Protein AF-A0A416ABF2-F1 (afdb_monomer_lite)

Sequence (132 aa):
MVSAKSIVYVFAVEAWVPIPVKINSQEAFEMKGTPKGKDLAARFSPCKKKCVLNSEGKVIFSFEFSRTNQATGAVYNYADEIQLNLSEGSVHYIQIKSKGFNDYTFKELSEKEANKLLNNKKCLLLPEYAQQ

pLDDT: mean 89.88, std 10.37, range [45.53, 98.25]

Radius of gyration: 15.26 Å; chains: 1; bounding box: 41×31×41 Å

Secondary structure (DSSP, 8-state):
-----EEEEEEE-SBSS-EEEEETTEEEEEE---EESSGGG-EEPPEEEEEEE---EEEEEEEEEEEE-TTT--EEEEEEEEEEEE-TT-EEEEEEEE-SSS-EEEEEPPHHHHHHHHT-TTSEEPPPEE--

Structure (mmCIF, N/CA/C/O backbone):
data_AF-A0A416ABF2-F1
#
_entry.id   AF-A0A416ABF2-F1
#
loop_
_atom_site.group_PDB
_atom_site.id
_atom_site.type_symbol
_atom_site.label_atom_id
_atom_site.label_alt_id
_atom_site.label_comp_id
_atom_site.label_asym_id
_atom_site.label_entity_id
_atom_site.label_seq_id
_atom_site.pdbx_PDB_ins_code
_atom_site.Cartn_x
_atom_site.Cartn_y
_atom_site.Cartn_z
_atom_site.occupancy
_atom_site.B_iso_or_equiv
_atom_site.auth_seq_id
_atom_site.auth_comp_id
_atom_site.auth_asym_id
_atom_site.auth_atom_id
_atom_site.pdbx_PDB_model_num
ATOM 1 N N . MET A 1 1 ? -25.427 -4.651 16.431 1.00 45.53 1 MET A N 1
ATOM 2 C CA . MET A 1 1 ? -24.026 -5.110 16.517 1.00 45.53 1 MET A CA 1
ATOM 3 C C . MET A 1 1 ? -23.144 -3.959 16.086 1.00 45.53 1 MET A C 1
ATOM 5 O O . MET A 1 1 ? -23.300 -3.491 14.964 1.00 45.53 1 MET A O 1
ATOM 9 N N . VAL A 1 2 ? -22.305 -3.444 16.982 1.00 48.94 2 VAL A N 1
ATOM 10 C CA . VAL A 1 2 ? -21.256 -2.494 16.599 1.00 48.94 2 VAL A CA 1
ATOM 11 C C . VAL A 1 2 ? -20.164 -3.350 15.969 1.00 48.94 2 VAL A C 1
ATOM 13 O O . VAL A 1 2 ? -19.531 -4.143 16.653 1.00 48.94 2 VAL A O 1
ATOM 16 N N . SER A 1 3 ? -20.061 -3.313 14.642 1.00 58.47 3 SER A N 1
ATOM 17 C CA . SER A 1 3 ? -18.950 -3.953 13.937 1.00 58.47 3 SER A CA 1
ATOM 18 C C . SER A 1 3 ? -17.677 -3.241 14.375 1.00 58.47 3 SER A C 1
ATOM 20 O O . SER A 1 3 ? -17.615 -2.019 14.224 1.00 58.47 3 SER A O 1
ATOM 22 N N . ALA A 1 4 ? -16.693 -3.968 14.911 1.00 65.06 4 ALA A N 1
ATOM 23 C CA . ALA A 1 4 ? -15.373 -3.408 15.174 1.00 65.06 4 ALA A CA 1
ATOM 24 C C . ALA A 1 4 ? -14.853 -2.791 13.871 1.00 65.06 4 ALA A C 1
ATOM 26 O O . ALA A 1 4 ? -14.860 -3.452 12.835 1.00 65.06 4 ALA A O 1
ATOM 27 N N . LYS A 1 5 ? -14.501 -1.503 13.899 1.00 87.00 5 LYS A N 1
ATOM 28 C CA . LYS A 1 5 ? -14.011 -0.769 12.727 1.00 87.00 5 LYS A CA 1
ATOM 29 C C . LYS A 1 5 ? -12.593 -0.308 12.988 1.00 87.00 5 LYS A C 1
ATOM 31 O O . LYS A 1 5 ? -12.371 0.518 13.872 1.00 87.00 5 LYS A O 1
ATOM 36 N N . SER A 1 6 ? -11.667 -0.787 12.173 1.00 92.38 6 SER A N 1
ATOM 37 C CA . SER A 1 6 ? -10.299 -0.281 12.122 1.00 92.38 6 SER A CA 1
ATOM 38 C C . SER A 1 6 ? -10.077 0.439 10.798 1.00 92.38 6 SER A C 1
ATOM 40 O O . SER A 1 6 ? -10.663 0.092 9.767 1.00 92.38 6 SER A O 1
ATOM 42 N N . ILE A 1 7 ? -9.234 1.466 10.818 1.00 95.62 7 ILE A N 1
ATOM 43 C CA . ILE A 1 7 ? -8.883 2.239 9.629 1.00 95.62 7 ILE A CA 1
ATOM 44 C C . ILE A 1 7 ? -7.436 1.937 9.264 1.00 95.62 7 ILE A C 1
ATOM 46 O O . ILE A 1 7 ? -6.532 2.103 10.074 1.00 95.62 7 ILE A O 1
ATOM 50 N N . VAL A 1 8 ? -7.195 1.557 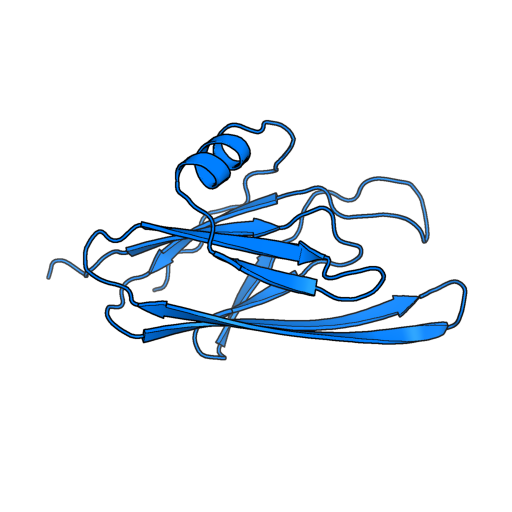8.015 1.00 97.31 8 VAL A N 1
ATOM 51 C CA . VAL A 1 8 ? -5.841 1.435 7.473 1.00 97.31 8 VAL A CA 1
ATOM 52 C C . VAL A 1 8 ? -5.696 2.398 6.308 1.00 97.31 8 VAL A C 1
ATOM 54 O O . VAL A 1 8 ? -6.397 2.296 5.301 1.00 97.31 8 VAL A O 1
ATOM 57 N N . TYR A 1 9 ? -4.783 3.354 6.430 1.00 98.00 9 TYR A N 1
ATOM 58 C CA . TYR A 1 9 ? -4.387 4.200 5.313 1.00 98.00 9 TYR A CA 1
ATOM 59 C C . TYR A 1 9 ? -3.222 3.554 4.578 1.00 98.00 9 TYR A C 1
ATOM 61 O O . TYR A 1 9 ? -2.148 3.352 5.146 1.00 98.00 9 TYR A O 1
ATOM 69 N N . VAL A 1 10 ? -3.433 3.274 3.297 1.00 98.12 10 VAL A N 1
ATOM 70 C CA . VAL A 1 10 ? -2.415 2.720 2.409 1.00 98.12 10 VAL A CA 1
ATOM 71 C C . VAL A 1 10 ? -1.922 3.827 1.493 1.00 98.12 10 VAL A C 1
ATOM 73 O O . VAL A 1 10 ? -2.711 4.472 0.802 1.00 98.12 10 VAL A O 1
ATOM 76 N N . PHE A 1 11 ? -0.614 4.055 1.483 1.00 97.75 11 PHE A N 1
ATOM 77 C CA . PHE A 1 11 ? 0.059 5.003 0.602 1.00 97.75 11 PHE A CA 1
ATOM 78 C C . PHE A 1 11 ? 0.906 4.239 -0.407 1.00 97.75 11 PHE A C 1
ATOM 80 O O . PHE A 1 11 ? 1.610 3.307 -0.038 1.00 97.75 11 PHE A O 1
ATOM 87 N N . ALA A 1 12 ? 0.907 4.669 -1.661 1.00 95.44 12 ALA A N 1
ATOM 88 C CA . ALA A 1 12 ? 1.868 4.211 -2.653 1.00 95.44 12 ALA A CA 1
ATOM 89 C C . ALA A 1 12 ? 2.681 5.405 -3.150 1.00 95.44 12 ALA A C 1
ATOM 91 O O . ALA A 1 12 ? 2.135 6.470 -3.472 1.00 95.44 12 ALA A O 1
ATOM 92 N N . VAL A 1 13 ? 4.003 5.232 -3.190 1.00 90.12 13 VAL A N 1
ATOM 93 C CA . VAL A 1 13 ? 4.890 6.158 -3.903 1.00 90.12 13 VAL A CA 1
ATOM 94 C C . VAL A 1 13 ? 4.640 6.079 -5.411 1.00 90.12 13 VAL A C 1
ATOM 96 O O . VAL A 1 13 ? 3.813 5.308 -5.889 1.00 90.12 13 VAL A O 1
ATOM 99 N N . GLU A 1 14 ? 5.358 6.898 -6.172 1.00 88.38 14 GLU A N 1
ATOM 100 C CA . GLU A 1 14 ? 5.320 6.814 -7.626 1.00 88.38 14 GLU A CA 1
ATOM 101 C C . GLU A 1 14 ? 5.767 5.419 -8.099 1.00 88.38 14 GLU A C 1
ATOM 103 O O . GLU A 1 14 ? 6.822 4.923 -7.688 1.00 88.38 14 GLU A O 1
ATOM 108 N N . ALA A 1 15 ? 4.955 4.779 -8.938 1.00 86.50 15 ALA A N 1
ATOM 109 C CA . ALA A 1 15 ? 5.150 3.390 -9.340 1.00 86.50 15 ALA A CA 1
ATOM 110 C C . ALA A 1 15 ? 5.093 3.231 -10.858 1.00 86.50 15 ALA A C 1
ATOM 112 O O . ALA A 1 15 ? 4.409 3.974 -11.551 1.00 86.50 15 ALA A O 1
ATOM 113 N N . TRP A 1 16 ? 5.826 2.261 -11.391 1.00 84.75 16 TRP A N 1
ATOM 114 C CA . TRP A 1 16 ? 5.849 1.985 -12.833 1.00 84.75 16 TRP A CA 1
ATOM 115 C C . TRP A 1 16 ? 4.599 1.270 -13.330 1.00 84.75 16 TRP A C 1
ATOM 117 O O . TRP A 1 16 ? 4.221 1.394 -14.489 1.00 84.75 16 TRP A O 1
ATOM 127 N N . VAL A 1 17 ? 3.970 0.519 -12.440 1.00 87.44 17 VAL A N 1
ATOM 128 C CA . VAL A 1 17 ? 2.746 -0.226 -12.688 1.00 87.44 17 VAL A CA 1
ATOM 129 C C . VAL A 1 17 ? 1.797 0.017 -11.520 1.00 87.44 17 VAL A C 1
ATOM 131 O O . VAL A 1 17 ? 2.258 0.373 -10.428 1.00 87.44 17 VAL A O 1
ATOM 134 N N . PRO A 1 18 ? 0.486 -0.141 -11.726 1.00 91.94 18 PRO A N 1
ATOM 135 C CA . PRO A 1 18 ? -0.445 -0.235 -10.616 1.00 91.94 18 PRO A CA 1
ATOM 136 C C . PRO A 1 18 ? -0.059 -1.396 -9.689 1.00 91.94 18 PRO A C 1
ATOM 138 O O . PRO A 1 18 ? 0.422 -2.427 -10.159 1.00 91.94 18 PRO A O 1
ATOM 141 N N . ILE A 1 19 ? -0.241 -1.219 -8.380 1.00 94.31 19 ILE A N 1
ATOM 142 C CA . ILE A 1 19 ? 0.157 -2.228 -7.390 1.00 94.31 19 ILE A CA 1
ATOM 143 C C . ILE A 1 19 ? -1.104 -2.905 -6.839 1.00 94.31 19 ILE A C 1
ATOM 145 O O . ILE A 1 19 ? -1.857 -2.240 -6.117 1.00 94.31 19 ILE A O 1
ATOM 149 N N . PRO A 1 20 ? -1.362 -4.187 -7.157 1.00 96.62 20 PRO A N 1
ATOM 150 C CA . PRO A 1 20 ? -2.471 -4.925 -6.572 1.00 96.62 20 PRO A CA 1
ATOM 151 C C . PRO A 1 20 ? -2.183 -5.188 -5.094 1.00 96.62 20 PRO A C 1
ATOM 153 O O . PRO A 1 20 ? -1.102 -5.648 -4.732 1.00 96.62 20 PRO A O 1
ATOM 156 N N . VAL A 1 21 ? -3.153 -4.891 -4.237 1.00 97.75 21 VAL A N 1
ATOM 157 C CA . VAL A 1 21 ? -3.086 -5.134 -2.799 1.00 97.75 21 VAL A CA 1
ATOM 158 C C . VAL A 1 21 ? -4.089 -6.220 -2.443 1.00 97.75 21 VAL A C 1
ATOM 160 O O . VAL A 1 21 ? -5.278 -6.136 -2.768 1.00 97.75 21 VAL A O 1
ATOM 163 N N . LYS A 1 22 ? -3.586 -7.233 -1.749 1.00 97.81 22 LYS A N 1
ATOM 164 C CA . LYS A 1 22 ? -4.350 -8.324 -1.164 1.00 97.81 22 LYS A CA 1
ATOM 165 C C . LYS A 1 22 ? -4.475 -8.094 0.343 1.00 97.81 22 LYS A C 1
ATOM 167 O O . LYS A 1 22 ? -3.549 -7.588 0.978 1.00 97.81 22 LYS A O 1
ATOM 172 N N . ILE A 1 23 ? -5.612 -8.478 0.911 1.00 96.38 23 ILE A N 1
ATOM 173 C CA . ILE A 1 23 ? -5.842 -8.532 2.357 1.00 96.38 23 ILE A CA 1
ATOM 174 C C . ILE A 1 23 ? -6.163 -9.984 2.700 1.00 96.38 23 ILE A C 1
ATOM 176 O O . ILE A 1 23 ? -7.082 -10.562 2.130 1.00 96.38 23 ILE A O 1
ATOM 180 N N . ASN A 1 24 ? -5.386 -10.594 3.596 1.00 95.19 24 ASN A N 1
ATOM 181 C CA . ASN A 1 24 ? -5.490 -12.013 3.950 1.00 95.19 24 ASN A CA 1
ATOM 182 C C . ASN A 1 24 ? -5.511 -12.929 2.710 1.00 95.19 24 ASN A C 1
ATOM 184 O O . ASN A 1 24 ? -6.331 -13.837 2.597 1.00 95.19 24 ASN A O 1
ATOM 188 N N . SER A 1 25 ? -4.602 -12.669 1.764 1.00 93.31 25 SER A N 1
ATOM 189 C CA . SER A 1 25 ? -4.473 -13.369 0.472 1.00 93.31 25 SER A CA 1
ATOM 190 C C . SER A 1 25 ? -5.630 -13.184 -0.521 1.00 93.31 25 SER A C 1
ATOM 192 O O . SER A 1 25 ? -5.558 -13.717 -1.625 1.00 93.31 25 SER A O 1
ATOM 194 N N . GLN A 1 26 ? -6.664 -12.409 -0.185 1.00 94.56 26 GLN A N 1
ATOM 195 C CA . GLN A 1 26 ? -7.761 -12.079 -1.096 1.00 94.56 26 GLN A CA 1
ATOM 196 C C . GLN A 1 26 ? -7.490 -10.751 -1.796 1.00 94.56 26 GLN A C 1
ATOM 198 O O . GLN A 1 26 ? -7.066 -9.791 -1.154 1.00 94.56 26 GLN A O 1
ATOM 203 N N . GLU A 1 27 ? -7.734 -10.677 -3.104 1.00 95.25 27 GLU A N 1
ATOM 204 C CA . GLU A 1 27 ? -7.636 -9.417 -3.845 1.00 95.25 27 GLU A CA 1
ATOM 205 C C . GLU A 1 27 ? -8.612 -8.387 -3.271 1.00 95.25 27 GLU A C 1
ATOM 207 O O . GLU A 1 27 ? -9.808 -8.649 -3.161 1.00 95.25 27 GLU A O 1
ATOM 212 N N . ALA A 1 28 ? -8.094 -7.216 -2.894 1.00 95.69 28 ALA A N 1
ATOM 213 C CA . ALA A 1 28 ? -8.896 -6.170 -2.270 1.00 95.69 28 ALA A CA 1
ATOM 214 C C . ALA A 1 28 ? -9.043 -4.956 -3.192 1.00 95.69 28 ALA A C 1
ATOM 216 O O . ALA A 1 28 ? -10.150 -4.500 -3.478 1.00 95.69 28 ALA A O 1
ATOM 217 N N . PHE A 1 29 ? -7.922 -4.399 -3.652 1.00 96.81 29 PHE A N 1
ATOM 218 C CA . PHE A 1 29 ? -7.912 -3.209 -4.500 1.00 96.81 29 PHE A CA 1
ATOM 219 C C . PHE A 1 29 ? -6.562 -3.018 -5.187 1.00 96.81 29 PHE A C 1
ATOM 221 O O . PHE A 1 29 ? -5.575 -3.666 -4.861 1.00 96.81 29 PHE A O 1
ATOM 228 N N . GLU A 1 30 ? -6.502 -2.049 -6.094 1.00 96.31 30 GLU A N 1
ATOM 229 C CA . GLU A 1 30 ? -5.275 -1.643 -6.766 1.00 96.31 30 GLU A CA 1
ATOM 230 C C . GLU A 1 30 ? -4.881 -0.214 -6.365 1.00 96.31 30 GLU A C 1
ATOM 232 O O . GLU A 1 30 ? -5.702 0.711 -6.360 1.00 96.31 30 GLU A O 1
ATOM 237 N N . MET A 1 31 ? -3.607 -0.018 -6.033 1.00 96.44 31 MET A N 1
ATOM 238 C CA . MET A 1 31 ? -3.018 1.302 -5.823 1.00 96.44 31 MET A CA 1
ATOM 239 C C . MET A 1 31 ? -2.591 1.877 -7.174 1.00 96.44 31 MET A C 1
ATOM 241 O O . MET A 1 31 ? -1.471 1.657 -7.641 1.00 96.44 31 MET A O 1
ATOM 245 N N . LYS A 1 32 ? -3.511 2.610 -7.812 1.00 94.50 32 LYS A N 1
ATOM 246 C CA . LYS A 1 32 ? -3.339 3.172 -9.156 1.00 94.50 32 LYS A CA 1
ATOM 247 C C . LYS A 1 32 ? -3.479 4.690 -9.160 1.00 94.50 32 LYS A C 1
ATOM 249 O O . LYS A 1 32 ? -4.579 5.229 -9.080 1.00 94.50 32 LYS A O 1
ATOM 254 N N . GLY A 1 33 ? -2.350 5.381 -9.285 1.00 91.81 33 GLY A N 1
ATOM 255 C CA . GLY A 1 33 ? -2.321 6.827 -9.507 1.00 91.81 33 GLY A CA 1
ATOM 256 C C . GLY A 1 33 ? -2.798 7.241 -10.904 1.00 91.81 33 GLY A C 1
ATOM 257 O O . GLY A 1 33 ? -3.246 6.428 -11.709 1.00 91.81 33 GLY A O 1
ATOM 258 N N . THR A 1 34 ? -2.638 8.518 -11.237 1.00 90.19 34 THR A N 1
ATOM 259 C CA . THR A 1 34 ? -2.771 8.983 -12.623 1.00 90.19 34 THR A CA 1
ATOM 260 C C . THR A 1 34 ? -1.453 8.730 -13.361 1.00 90.19 34 THR A C 1
ATOM 262 O O . THR A 1 34 ? -0.396 9.043 -12.802 1.00 90.19 34 THR A O 1
ATOM 265 N N . PRO A 1 35 ? -1.467 8.202 -14.597 1.00 87.19 35 PRO A N 1
ATOM 266 C CA . PRO A 1 35 ? -0.266 8.120 -15.421 1.00 87.19 35 PRO A CA 1
ATOM 267 C C . PRO A 1 35 ? 0.377 9.502 -15.606 1.00 87.19 35 PRO A C 1
ATOM 269 O O . PRO A 1 35 ? -0.297 10.478 -15.937 1.00 87.19 35 PRO A O 1
ATOM 272 N N . LYS A 1 36 ? 1.687 9.589 -15.392 1.00 79.81 36 LYS A N 1
ATOM 273 C CA . LYS A 1 36 ? 2.524 10.766 -15.619 1.00 79.81 36 LYS A CA 1
ATOM 274 C C . LYS A 1 36 ? 3.570 10.433 -16.675 1.00 79.81 36 LYS A C 1
ATOM 276 O O . LYS A 1 36 ? 4.371 9.522 -16.480 1.00 79.81 36 LYS A O 1
ATOM 281 N N . GLY A 1 37 ? 3.588 11.215 -17.749 1.00 71.25 37 GLY A N 1
ATOM 282 C CA . GLY A 1 37 ? 4.528 11.069 -18.863 1.00 71.25 37 GLY A CA 1
ATOM 283 C C . GLY A 1 37 ? 3.858 10.605 -20.156 1.00 71.25 37 GLY A C 1
ATOM 284 O O . GLY A 1 37 ? 2.679 10.255 -20.168 1.00 71.25 37 GLY A O 1
ATOM 285 N N . LYS A 1 38 ? 4.625 10.645 -21.246 1.00 62.50 38 LYS A N 1
ATOM 286 C CA . LYS A 1 38 ? 4.293 10.018 -22.530 1.00 62.50 38 LYS A CA 1
ATOM 287 C C . LYS A 1 38 ? 5.175 8.765 -22.673 1.00 62.50 38 LYS A C 1
ATOM 289 O O . LYS A 1 38 ? 6.318 8.788 -22.218 1.00 62.50 38 LYS A O 1
ATOM 294 N N . ASP A 1 39 ? 4.643 7.701 -23.270 1.00 62.16 39 ASP A N 1
ATOM 295 C CA . ASP A 1 39 ? 5.371 6.481 -23.678 1.00 62.16 39 ASP A CA 1
ATOM 296 C C . ASP A 1 39 ? 5.880 5.538 -22.559 1.00 62.16 39 ASP A C 1
ATOM 298 O O . ASP A 1 39 ? 5.449 5.610 -21.407 1.00 62.16 39 ASP A O 1
ATOM 302 N N . LEU A 1 40 ? 6.786 4.615 -22.932 1.00 57.00 40 LEU A N 1
ATOM 303 C CA . LEU A 1 40 ? 7.335 3.457 -22.187 1.00 57.00 40 LEU A CA 1
ATOM 304 C C . LEU A 1 40 ? 7.958 3.798 -20.811 1.00 57.00 40 LEU A C 1
ATOM 306 O O . LEU A 1 40 ? 8.339 2.907 -20.050 1.00 57.00 40 LEU A O 1
ATOM 310 N N . ALA A 1 41 ? 8.096 5.092 -20.498 1.00 64.62 41 ALA A N 1
ATOM 311 C CA . ALA A 1 41 ? 8.635 5.603 -19.244 1.00 64.62 41 ALA A CA 1
ATOM 312 C C . ALA A 1 41 ? 7.554 6.117 -18.263 1.00 64.62 41 ALA A C 1
ATOM 314 O O . ALA A 1 41 ? 7.895 6.637 -17.196 1.00 64.62 41 ALA A O 1
ATOM 315 N N . ALA A 1 42 ? 6.270 6.027 -18.625 1.00 75.50 42 ALA A N 1
ATOM 316 C CA . ALA A 1 42 ? 5.184 6.567 -17.819 1.00 75.50 42 ALA A CA 1
ATOM 317 C C . ALA A 1 42 ? 5.131 5.915 -16.431 1.00 75.50 42 ALA A C 1
ATOM 319 O O . ALA A 1 42 ? 5.206 4.695 -16.282 1.00 75.50 42 ALA A O 1
ATOM 320 N N . ARG A 1 43 ? 4.976 6.752 -15.405 1.00 85.12 43 ARG A N 1
ATOM 321 C CA . ARG A 1 43 ? 4.812 6.310 -14.019 1.00 85.12 43 ARG A CA 1
ATOM 322 C C . ARG A 1 43 ? 3.477 6.764 -13.468 1.00 85.12 43 ARG A C 1
ATOM 324 O O . ARG A 1 43 ? 3.002 7.852 -13.769 1.00 85.12 43 ARG A O 1
ATOM 331 N N . PHE A 1 44 ? 2.880 5.957 -12.618 1.00 90.31 44 PHE A N 1
ATOM 332 C CA . PHE A 1 44 ? 1.682 6.298 -11.875 1.00 90.31 44 PHE A CA 1
ATOM 333 C C . PHE A 1 44 ? 2.040 7.224 -10.720 1.00 90.31 44 PHE A C 1
ATOM 335 O O . PHE A 1 44 ? 2.947 6.940 -9.939 1.00 90.31 44 PHE A O 1
ATOM 342 N N . SER A 1 45 ? 1.318 8.338 -10.612 1.00 92.75 45 SER A N 1
ATOM 343 C CA . SER A 1 45 ? 1.498 9.315 -9.542 1.00 92.75 45 SER A CA 1
ATOM 344 C C . SER A 1 45 ? 1.362 8.685 -8.150 1.00 92.75 45 SER A C 1
ATOM 346 O O . SER A 1 45 ? 0.578 7.750 -7.987 1.00 92.75 45 SER A O 1
ATOM 348 N N . PRO A 1 46 ? 1.997 9.262 -7.112 1.00 94.94 46 PRO A N 1
ATOM 349 C CA . PRO A 1 46 ? 1.724 8.865 -5.735 1.00 94.94 46 PRO A CA 1
ATOM 350 C C . PRO A 1 46 ? 0.225 8.919 -5.420 1.00 94.94 46 PRO A C 1
ATOM 352 O O . PRO A 1 46 ? -0.465 9.861 -5.825 1.00 94.94 46 PRO A O 1
ATOM 355 N N . CYS A 1 47 ? -0.271 7.937 -4.678 1.00 96.75 47 CYS A N 1
ATOM 356 C CA . CYS A 1 47 ? -1.683 7.835 -4.320 1.00 96.75 47 CYS A CA 1
ATOM 357 C C . CYS A 1 47 ? -1.873 7.289 -2.901 1.00 96.75 47 CYS A C 1
ATOM 359 O O . CYS A 1 47 ? -0.950 6.741 -2.296 1.00 96.75 47 CYS A O 1
ATOM 361 N N . LYS A 1 48 ? -3.066 7.497 -2.349 1.00 97.56 48 LYS A N 1
ATOM 362 C CA . LYS A 1 48 ? -3.473 7.051 -1.019 1.00 97.56 48 LYS A CA 1
ATOM 363 C C . LYS A 1 48 ? -4.891 6.512 -1.056 1.00 97.56 48 LYS A C 1
ATOM 365 O O . LYS A 1 48 ? -5.736 7.038 -1.778 1.00 97.56 48 LYS A O 1
ATOM 370 N N . LYS A 1 49 ? -5.158 5.508 -0.235 1.00 97.88 49 LYS A N 1
ATOM 371 C CA . LYS A 1 49 ? -6.474 4.902 -0.066 1.00 97.88 49 LYS A CA 1
ATOM 372 C C . LYS A 1 49 ? -6.753 4.714 1.417 1.00 97.88 49 LYS A C 1
ATOM 374 O O . LYS A 1 49 ? -5.889 4.263 2.165 1.00 97.88 49 LYS A O 1
ATOM 379 N N . LYS A 1 50 ? -7.966 5.071 1.828 1.00 97.56 50 LYS A N 1
ATOM 380 C CA . LYS A 1 50 ? -8.499 4.725 3.143 1.00 97.56 50 LYS A CA 1
ATOM 381 C C . LYS A 1 50 ? -9.180 3.363 3.040 1.00 97.56 50 LYS A C 1
ATOM 383 O O . LYS A 1 50 ? -9.978 3.153 2.127 1.00 97.56 50 LYS A O 1
ATOM 388 N N . CYS A 1 51 ? -8.849 2.464 3.955 1.00 96.31 51 CYS A N 1
ATOM 389 C CA . CYS A 1 51 ? -9.461 1.149 4.084 1.00 96.31 51 CYS A CA 1
ATOM 390 C C . CYS A 1 51 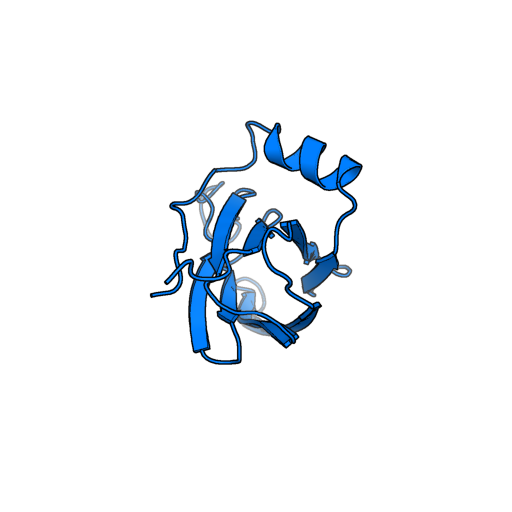? -10.194 1.089 5.422 1.00 96.31 51 CYS A C 1
ATOM 392 O O . CYS A 1 51 ? -9.594 1.378 6.456 1.00 96.31 51 CYS A O 1
ATOM 394 N N . VAL A 1 52 ? -11.473 0.733 5.401 1.00 95.25 52 VAL A N 1
ATOM 395 C CA . VAL A 1 52 ? -12.283 0.474 6.592 1.00 95.25 52 VAL A CA 1
ATOM 396 C C . VAL A 1 52 ? -12.455 -1.034 6.696 1.00 95.25 52 VAL A C 1
ATOM 398 O O . VAL A 1 52 ? -13.055 -1.649 5.812 1.00 95.25 52 VAL A O 1
ATOM 401 N N . LEU A 1 53 ? -11.882 -1.624 7.742 1.00 93.06 53 LEU A N 1
ATOM 402 C CA . LEU A 1 53 ? -11.895 -3.065 7.977 1.00 93.06 53 LEU A CA 1
ATOM 403 C C . LEU A 1 53 ? -12.816 -3.388 9.151 1.00 93.06 53 LEU A C 1
ATOM 405 O O . LEU A 1 53 ? -12.736 -2.739 10.194 1.00 93.06 53 LEU A O 1
ATOM 409 N N . ASN A 1 54 ? -13.665 -4.400 8.966 1.00 88.06 54 ASN A N 1
ATOM 410 C CA . ASN A 1 54 ? -14.659 -4.847 9.947 1.00 88.06 54 ASN A CA 1
ATOM 411 C C . ASN A 1 54 ? -14.154 -6.024 10.814 1.00 88.06 54 ASN A C 1
ATOM 413 O O . ASN A 1 54 ? -14.944 -6.831 11.301 1.00 88.06 54 ASN A O 1
ATOM 417 N N . SER A 1 55 ? -12.834 -6.171 10.955 1.00 81.44 55 SER A N 1
ATOM 418 C CA . SER A 1 55 ? -12.181 -7.321 11.590 1.00 81.44 55 SER A CA 1
ATOM 419 C C . SER A 1 55 ? -11.206 -6.891 12.681 1.00 81.44 55 SER A C 1
ATOM 421 O O . SER A 1 55 ? -10.473 -5.920 12.497 1.00 81.44 55 SER A O 1
ATOM 423 N N . GLU A 1 56 ? -11.123 -7.674 13.753 1.00 86.00 56 GLU A N 1
ATOM 424 C CA . GLU A 1 56 ? -10.092 -7.549 14.787 1.00 86.00 56 GLU A CA 1
ATOM 425 C C . GLU A 1 56 ? -9.019 -8.633 14.651 1.00 86.00 56 GLU A C 1
ATOM 427 O O . GLU A 1 56 ? -9.222 -9.672 14.020 1.00 86.00 56 GLU A O 1
ATOM 432 N N . GLY A 1 57 ? -7.876 -8.406 15.291 1.00 90.06 57 GLY A N 1
ATOM 433 C CA . GLY A 1 57 ? -6.771 -9.350 15.321 1.00 90.06 57 GLY A CA 1
ATOM 434 C C . GLY A 1 57 ? -5.828 -9.194 14.134 1.00 90.06 57 GLY A C 1
ATOM 435 O O . GLY A 1 57 ? -5.616 -8.102 13.609 1.00 90.06 57 GLY A O 1
ATOM 436 N N . LYS A 1 58 ? -5.177 -10.294 13.757 1.00 94.56 58 LYS A N 1
ATOM 437 C CA . LYS A 1 58 ? -4.122 -10.279 12.741 1.00 94.56 58 LYS A CA 1
ATOM 438 C C . LYS A 1 58 ? -4.724 -10.127 11.348 1.00 94.56 58 LYS A C 1
ATOM 440 O O . LYS A 1 58 ? -5.513 -10.966 10.923 1.00 94.56 58 LYS A O 1
ATOM 445 N N . VAL A 1 59 ? -4.284 -9.103 10.628 1.00 95.12 59 VAL A N 1
ATOM 446 C CA . VAL A 1 59 ? -4.594 -8.895 9.212 1.00 95.12 59 VAL A CA 1
ATOM 447 C C . VAL A 1 59 ? -3.298 -8.745 8.433 1.00 95.12 59 VAL A C 1
ATOM 449 O O . VAL A 1 59 ? -2.414 -7.987 8.825 1.00 95.12 59 VAL A O 1
ATOM 452 N N . ILE A 1 60 ? -3.184 -9.472 7.326 1.00 97.31 60 ILE A N 1
ATOM 453 C CA . ILE A 1 60 ? -2.010 -9.446 6.455 1.00 97.31 60 ILE A CA 1
ATOM 454 C C . ILE A 1 60 ? -2.350 -8.635 5.213 1.00 97.31 60 ILE A C 1
ATOM 456 O O . ILE A 1 60 ? -3.263 -8.985 4.468 1.00 97.31 60 ILE A O 1
ATOM 460 N N . PHE A 1 61 ? -1.598 -7.568 4.982 1.00 98.00 61 PHE A N 1
ATOM 461 C CA . PHE A 1 61 ? -1.575 -6.872 3.703 1.00 98.00 61 PHE A CA 1
ATOM 462 C C . PHE A 1 61 ? -0.426 -7.430 2.878 1.00 98.00 61 PHE A C 1
ATOM 464 O O . PHE A 1 61 ? 0.691 -7.527 3.379 1.00 98.00 61 PHE A O 1
ATOM 471 N N . SER A 1 62 ? -0.675 -7.760 1.618 1.00 98.19 62 SER A N 1
ATOM 472 C CA . SER A 1 62 ? 0.374 -8.206 0.703 1.00 98.19 62 SER A CA 1
ATOM 473 C C . SER A 1 62 ? 0.198 -7.616 -0.689 1.00 98.19 62 SER A C 1
ATOM 475 O O . SER A 1 62 ? -0.882 -7.153 -1.059 1.00 98.19 62 SER A O 1
ATOM 477 N N . PHE A 1 63 ? 1.271 -7.601 -1.468 1.00 96.62 63 PHE A N 1
ATOM 478 C CA . PHE A 1 63 ? 1.204 -7.390 -2.910 1.00 96.62 63 PHE A CA 1
ATOM 479 C C . PHE A 1 63 ? 2.052 -8.441 -3.608 1.00 96.62 63 PHE A C 1
ATOM 481 O O . PHE A 1 63 ? 3.030 -8.938 -3.055 1.00 96.62 63 PHE A O 1
ATOM 488 N N . GLU A 1 64 ? 1.687 -8.744 -4.846 1.00 94.88 64 GLU A N 1
ATOM 489 C CA . GLU A 1 64 ? 2.471 -9.591 -5.733 1.00 94.88 64 GLU A CA 1
ATOM 490 C C . GLU A 1 64 ? 2.199 -9.145 -7.166 1.00 94.88 64 GLU A C 1
ATOM 492 O O . GLU A 1 64 ? 1.046 -9.121 -7.597 1.00 94.88 64 GLU A O 1
ATOM 497 N N . PHE A 1 65 ? 3.236 -8.729 -7.889 1.00 91.88 65 PHE A N 1
ATOM 498 C CA . PHE A 1 65 ? 3.099 -8.291 -9.275 1.00 91.88 65 PHE A CA 1
ATOM 499 C C . PHE A 1 65 ? 4.413 -8.417 -10.044 1.00 91.88 65 PHE A C 1
ATOM 501 O O . PHE A 1 65 ? 5.498 -8.475 -9.467 1.00 91.88 65 PHE A O 1
ATOM 508 N N . SER A 1 66 ? 4.314 -8.400 -11.371 1.00 90.81 66 SER A N 1
ATOM 509 C CA . SER A 1 66 ? 5.465 -8.392 -12.271 1.00 90.81 66 SER A CA 1
ATOM 510 C C . SER A 1 66 ? 5.519 -7.110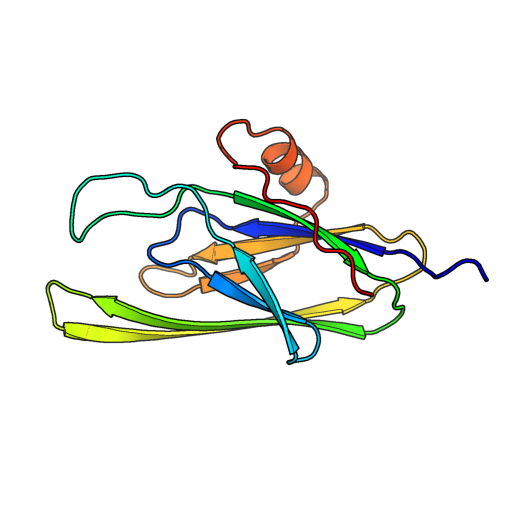 -13.095 1.00 90.81 66 SER A C 1
ATOM 512 O O . SER A 1 66 ? 4.487 -6.583 -13.512 1.00 90.81 66 SER A O 1
ATOM 514 N N . ARG A 1 67 ? 6.726 -6.646 -13.414 1.00 87.38 67 ARG A N 1
ATOM 515 C CA . ARG A 1 67 ? 6.972 -5.580 -14.390 1.00 87.38 67 ARG A CA 1
ATOM 516 C C . ARG A 1 67 ? 7.981 -6.059 -15.419 1.00 87.38 67 ARG A C 1
ATOM 518 O O . ARG A 1 67 ? 9.092 -6.439 -15.061 1.00 87.38 67 ARG A O 1
ATOM 525 N N . THR A 1 68 ? 7.654 -5.899 -16.692 1.00 87.50 68 THR A N 1
ATOM 526 C CA . THR A 1 68 ? 8.627 -6.042 -17.779 1.00 87.50 68 THR A CA 1
ATOM 527 C C . THR A 1 68 ? 9.250 -4.686 -18.096 1.00 87.50 68 THR A C 1
ATOM 529 O O . THR A 1 68 ? 8.546 -3.712 -18.370 1.00 87.50 68 THR A O 1
ATOM 532 N N . ASN A 1 69 ? 10.578 -4.595 -18.065 1.00 83.81 69 ASN A N 1
ATOM 533 C CA . ASN A 1 69 ? 11.294 -3.448 -18.608 1.00 83.81 69 ASN A CA 1
ATOM 534 C C . ASN A 1 69 ? 11.229 -3.511 -20.134 1.00 83.81 69 ASN A C 1
ATOM 536 O O . ASN A 1 69 ? 11.841 -4.373 -20.755 1.00 83.81 69 ASN A O 1
ATOM 540 N N . GLN A 1 70 ? 10.494 -2.579 -20.733 1.00 79.00 70 GLN A N 1
ATOM 541 C CA . GLN A 1 70 ? 10.243 -2.568 -22.172 1.00 79.00 70 GLN A CA 1
ATOM 542 C C . GLN A 1 70 ? 11.497 -2.288 -23.014 1.00 79.00 70 GLN A C 1
ATOM 544 O O . GLN A 1 70 ? 11.512 -2.641 -24.186 1.00 79.00 70 GLN A O 1
ATOM 549 N N . ALA A 1 71 ? 12.552 -1.700 -22.437 1.00 82.56 71 ALA A N 1
ATOM 550 C CA . ALA A 1 71 ? 13.806 -1.453 -23.149 1.00 82.56 71 ALA A CA 1
ATOM 551 C C . ALA A 1 71 ? 14.724 -2.686 -23.190 1.00 82.56 71 ALA A C 1
ATOM 553 O O . ALA A 1 71 ? 15.453 -2.869 -24.158 1.00 82.56 71 ALA A O 1
ATOM 554 N N . THR A 1 72 ? 14.711 -3.520 -22.145 1.00 86.00 72 THR A N 1
ATOM 555 C CA . THR A 1 72 ? 15.634 -4.667 -22.018 1.00 86.00 72 THR A CA 1
ATOM 556 C C . THR A 1 72 ? 14.950 -6.029 -22.115 1.00 86.00 72 THR A C 1
ATOM 558 O O . THR A 1 72 ? 15.634 -7.044 -22.187 1.00 86.00 72 THR A O 1
ATOM 561 N N . GLY A 1 73 ? 13.618 -6.078 -22.053 1.00 85.88 73 GLY A N 1
ATOM 562 C CA . GLY A 1 73 ? 12.840 -7.315 -21.938 1.00 85.88 73 GLY A CA 1
ATOM 563 C C . GLY A 1 73 ? 12.929 -7.990 -20.563 1.00 85.88 73 GLY A C 1
ATOM 564 O O . GLY A 1 73 ? 12.280 -9.009 -20.348 1.00 85.88 73 GLY A O 1
ATOM 565 N N . ALA A 1 74 ? 13.702 -7.441 -19.619 1.00 88.69 74 ALA A N 1
ATOM 566 C CA . ALA A 1 74 ? 13.875 -8.034 -18.297 1.00 88.69 74 ALA A CA 1
ATOM 567 C C . ALA A 1 74 ? 12.566 -7.999 -17.496 1.00 88.69 74 ALA A C 1
ATOM 569 O O . ALA A 1 74 ? 11.931 -6.947 -17.386 1.00 88.69 74 ALA A O 1
ATOM 570 N N . VAL A 1 75 ? 12.190 -9.135 -16.908 1.00 89.88 75 VAL A N 1
ATOM 571 C CA . VAL A 1 75 ? 11.023 -9.258 -16.028 1.00 89.88 75 VAL A CA 1
ATOM 572 C C . VAL A 1 75 ? 11.478 -9.170 -14.577 1.00 89.88 75 VAL A C 1
ATOM 574 O O . VAL A 1 75 ? 12.382 -9.887 -14.153 1.00 89.88 75 VAL A O 1
ATOM 577 N N . TYR A 1 76 ? 10.833 -8.292 -13.820 1.00 88.31 76 TYR A N 1
ATOM 578 C CA . TYR A 1 76 ? 11.028 -8.125 -12.387 1.00 88.31 76 TYR A CA 1
ATOM 579 C C . TYR A 1 76 ? 9.764 -8.576 -11.672 1.00 88.31 76 TYR A C 1
ATOM 581 O O . TYR A 1 76 ? 8.676 -8.118 -12.018 1.00 88.31 76 TYR A O 1
ATOM 589 N N . ASN A 1 77 ? 9.917 -9.449 -10.683 1.00 91.50 77 ASN A N 1
ATOM 590 C CA . ASN A 1 77 ? 8.828 -9.907 -9.829 1.00 91.50 77 ASN A CA 1
ATOM 591 C C . ASN A 1 77 ? 8.975 -9.258 -8.457 1.00 91.50 77 ASN A C 1
ATOM 593 O O . ASN A 1 77 ? 10.078 -9.210 -7.914 1.00 91.50 77 ASN A O 1
ATOM 597 N N . TYR A 1 78 ? 7.866 -8.765 -7.925 1.00 91.88 78 TYR A N 1
ATOM 598 C CA . TYR A 1 78 ? 7.800 -8.043 -6.666 1.00 91.88 78 TYR A CA 1
ATOM 599 C C . TYR A 1 78 ? 6.775 -8.717 -5.778 1.00 91.88 78 TYR A C 1
ATOM 601 O O . TYR A 1 78 ? 5.642 -8.934 -6.209 1.00 91.88 78 TYR A O 1
ATOM 609 N N . ALA A 1 79 ? 7.161 -9.000 -4.543 1.00 94.69 79 ALA A N 1
ATOM 610 C CA . ALA A 1 79 ? 6.258 -9.486 -3.521 1.00 94.69 79 ALA A CA 1
ATOM 611 C C . ALA A 1 79 ? 6.730 -8.988 -2.160 1.00 94.69 79 ALA A C 1
ATOM 613 O O . ALA A 1 79 ? 7.926 -9.000 -1.874 1.00 94.69 79 ALA A O 1
ATOM 614 N N . ASP A 1 80 ? 5.789 -8.551 -1.336 1.00 96.75 80 ASP A N 1
ATOM 615 C CA . ASP A 1 80 ? 6.041 -8.260 0.070 1.00 96.75 80 ASP A CA 1
ATOM 616 C C . ASP A 1 80 ? 4.738 -8.369 0.856 1.00 96.75 80 ASP A C 1
ATOM 618 O O . ASP A 1 80 ? 3.637 -8.283 0.295 1.00 96.75 80 ASP A O 1
ATOM 622 N N . GLU A 1 81 ? 4.868 -8.516 2.168 1.00 97.69 81 GLU A N 1
ATOM 623 C CA . GLU A 1 81 ? 3.743 -8.571 3.088 1.00 97.69 81 GLU A CA 1
ATOM 624 C C . GLU A 1 81 ? 4.036 -7.834 4.393 1.00 97.69 81 GLU A C 1
ATOM 626 O O . GLU A 1 81 ? 5.176 -7.694 4.832 1.00 97.69 81 GLU A O 1
ATOM 631 N N . ILE A 1 82 ? 2.976 -7.345 5.025 1.00 97.94 82 ILE A N 1
ATOM 632 C CA . ILE A 1 82 ? 3.027 -6.750 6.352 1.00 97.94 82 ILE A CA 1
ATOM 633 C C . ILE A 1 82 ? 1.827 -7.214 7.169 1.00 97.94 82 ILE A C 1
ATOM 635 O O . ILE A 1 82 ? 0.682 -7.173 6.715 1.00 97.94 82 ILE A O 1
ATOM 639 N N . GLN A 1 83 ? 2.095 -7.645 8.398 1.00 97.56 83 GLN A N 1
ATOM 640 C CA . GLN A 1 83 ? 1.060 -7.994 9.359 1.00 97.56 83 GLN A CA 1
ATOM 641 C C . GLN A 1 83 ? 0.722 -6.771 10.212 1.00 97.56 83 GLN A C 1
ATOM 643 O O . GLN A 1 83 ? 1.601 -6.180 10.835 1.00 97.56 83 GLN A O 1
ATOM 648 N N . LEU A 1 84 ? -0.563 -6.445 10.291 1.00 96.06 84 LEU A N 1
ATOM 649 C CA . LEU A 1 84 ? -1.114 -5.465 11.218 1.00 96.06 84 LEU A CA 1
ATOM 650 C C . LEU A 1 84 ? -1.950 -6.187 12.275 1.00 96.06 84 LEU A C 1
ATOM 652 O O . LEU A 1 84 ? -2.651 -7.155 11.977 1.00 96.06 84 LEU A O 1
ATOM 656 N N . ASN A 1 85 ? -1.879 -5.712 13.514 1.00 94.88 85 ASN A N 1
ATOM 657 C CA . ASN A 1 85 ? -2.731 -6.190 14.599 1.00 94.88 85 ASN A CA 1
ATOM 658 C C . ASN A 1 85 ? -3.832 -5.152 14.819 1.00 94.88 85 ASN A C 1
ATOM 660 O O . ASN A 1 85 ? -3.570 -4.090 15.380 1.00 94.88 85 ASN A O 1
ATOM 664 N N . LEU A 1 86 ? -5.034 -5.452 14.337 1.00 93.12 86 LEU A N 1
ATOM 665 C CA . LEU A 1 86 ? -6.186 -4.565 14.406 1.00 93.12 86 LEU A CA 1
ATOM 666 C C . LEU A 1 86 ? -6.910 -4.717 15.743 1.00 93.12 86 LEU A C 1
ATOM 668 O O . LEU A 1 86 ? -7.113 -5.829 16.232 1.00 93.12 86 LEU A O 1
ATOM 672 N N . SER A 1 87 ? -7.343 -3.592 16.295 1.00 91.75 87 SER A N 1
ATOM 673 C CA . SER A 1 87 ? -8.264 -3.524 17.429 1.00 91.75 87 SER A CA 1
ATOM 674 C C . SER A 1 87 ? -9.382 -2.541 17.100 1.00 91.75 87 SER A C 1
ATOM 676 O O . SER A 1 87 ? -9.202 -1.673 16.237 1.00 91.75 87 SER A O 1
ATOM 678 N N . GLU A 1 88 ? -10.527 -2.639 17.776 1.00 90.06 88 GLU A N 1
ATOM 679 C CA . GLU A 1 88 ? -11.605 -1.661 17.624 1.00 90.06 88 GLU A CA 1
ATOM 680 C C . GLU A 1 88 ? -11.080 -0.215 17.709 1.00 90.06 88 GLU A C 1
ATOM 682 O O . GLU A 1 88 ? -10.360 0.162 18.636 1.00 90.06 88 GLU A O 1
ATOM 687 N N . GLY A 1 89 ? -11.398 0.592 16.692 1.00 89.31 89 GLY A N 1
ATOM 688 C CA . GLY A 1 89 ? -10.981 1.990 16.606 1.00 89.31 89 GLY A CA 1
ATOM 689 C C . GLY A 1 89 ? -9.510 2.216 16.237 1.00 89.31 89 GLY A C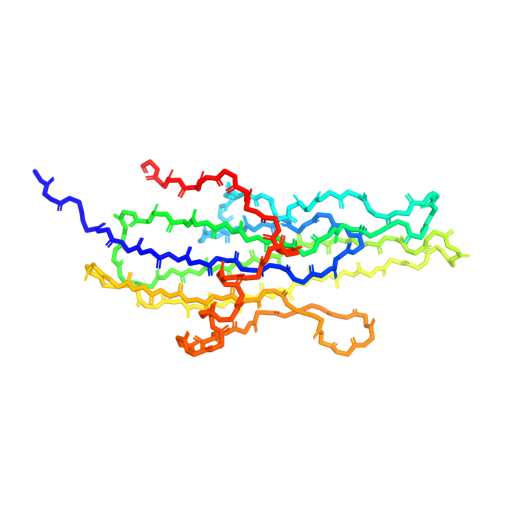 1
ATOM 690 O O . GLY A 1 89 ? -9.096 3.374 16.162 1.00 89.31 89 GLY A O 1
ATOM 691 N N . SER A 1 90 ? -8.716 1.166 15.987 1.00 93.25 90 SER A N 1
ATOM 692 C CA . SER A 1 90 ? -7.305 1.331 15.624 1.00 93.25 90 SER A CA 1
ATOM 693 C C . SER A 1 90 ? -7.139 2.012 14.268 1.00 93.25 90 SER A C 1
ATOM 695 O O . SER A 1 90 ? -7.934 1.829 13.338 1.00 93.25 90 SER A O 1
ATOM 697 N N . VAL A 1 91 ? -6.072 2.806 14.155 1.00 96.19 91 VAL A N 1
ATOM 698 C CA . VAL A 1 91 ? -5.678 3.456 12.908 1.00 96.19 91 VAL A CA 1
ATOM 699 C C . VAL A 1 91 ? -4.241 3.084 12.584 1.00 96.19 91 VAL A C 1
ATOM 701 O O . VAL A 1 91 ? -3.335 3.359 13.366 1.00 96.19 91 VAL A O 1
ATOM 704 N N . HIS A 1 92 ? -4.034 2.487 11.415 1.00 97.56 92 HIS A N 1
ATOM 705 C CA . HIS A 1 92 ? -2.715 2.114 10.916 1.00 97.56 92 HIS A CA 1
ATOM 706 C C . HIS A 1 92 ? -2.388 2.869 9.633 1.00 97.56 92 HIS A C 1
ATOM 708 O O . HIS A 1 92 ? -3.265 3.236 8.845 1.00 97.56 92 HIS A O 1
ATOM 714 N N . TYR A 1 93 ? -1.095 3.066 9.405 1.00 98.12 93 TYR A N 1
ATOM 715 C CA . TYR A 1 93 ? -0.580 3.779 8.247 1.00 98.12 93 TYR A CA 1
ATOM 716 C C . TYR A 1 93 ? 0.528 2.949 7.619 1.00 98.12 93 TYR A C 1
ATOM 718 O O . TYR A 1 93 ? 1.585 2.772 8.216 1.00 98.12 93 TYR A O 1
ATOM 726 N N . ILE A 1 94 ? 0.305 2.460 6.405 1.00 98.25 94 ILE A N 1
ATOM 727 C CA . ILE A 1 94 ? 1.296 1.666 5.679 1.00 98.25 94 ILE A CA 1
ATOM 728 C C . ILE A 1 94 ? 1.634 2.318 4.348 1.00 98.25 94 ILE A C 1
ATOM 730 O O . ILE A 1 94 ? 0.784 2.894 3.671 1.00 98.25 94 ILE A O 1
ATOM 734 N N . GLN A 1 95 ? 2.899 2.228 3.963 1.00 97.62 95 GLN A N 1
ATOM 735 C CA . GLN A 1 95 ? 3.407 2.761 2.713 1.00 97.62 95 GLN A CA 1
ATOM 736 C C . GLN A 1 95 ? 4.062 1.663 1.891 1.00 97.62 95 GLN A C 1
ATOM 738 O O . GLN A 1 95 ? 5.007 1.028 2.349 1.00 97.62 95 GLN A O 1
ATOM 743 N N . ILE A 1 96 ? 3.624 1.529 0.646 1.00 96.44 96 ILE A N 1
ATOM 744 C CA . ILE A 1 96 ? 4.332 0.804 -0.399 1.00 96.44 96 ILE A CA 1
ATOM 745 C C . ILE A 1 96 ? 5.361 1.763 -0.995 1.00 96.44 96 ILE A C 1
ATOM 747 O O . ILE A 1 96 ? 5.013 2.803 -1.570 1.00 96.44 96 ILE A O 1
ATOM 751 N N . LYS A 1 97 ? 6.642 1.445 -0.816 1.00 92.62 97 LYS A N 1
ATOM 752 C CA . LYS A 1 97 ? 7.772 2.261 -1.279 1.00 92.62 97 LYS A CA 1
ATOM 753 C C . LYS A 1 97 ? 8.810 1.404 -1.987 1.00 92.62 97 LYS A C 1
ATOM 755 O O . LYS A 1 97 ? 8.841 0.195 -1.794 1.00 92.62 97 LYS A O 1
ATOM 760 N N . SER A 1 98 ? 9.690 2.029 -2.762 1.00 86.94 98 SER A N 1
ATOM 761 C CA . SER A 1 98 ? 10.828 1.313 -3.331 1.00 86.94 98 SER A CA 1
ATOM 762 C C . SER A 1 98 ? 11.829 0.887 -2.246 1.00 86.94 98 SER A C 1
ATOM 764 O O . SER A 1 98 ? 12.076 1.608 -1.272 1.00 86.94 98 SER A O 1
ATOM 766 N N . LYS A 1 99 ? 12.432 -0.285 -2.440 1.00 84.12 99 LYS A N 1
ATOM 767 C CA . LYS A 1 99 ? 13.529 -0.855 -1.656 1.00 84.12 99 LYS A CA 1
ATOM 768 C C . LYS A 1 99 ? 14.749 -0.991 -2.573 1.00 84.12 99 LYS A C 1
ATOM 770 O O . LYS A 1 99 ? 14.960 -1.994 -3.236 1.00 84.12 99 LYS A O 1
ATOM 775 N N . GLY A 1 100 ? 15.549 0.066 -2.671 1.00 78.81 100 GLY A N 1
ATOM 776 C CA . GLY A 1 100 ? 16.636 0.123 -3.655 1.00 78.81 100 GLY A CA 1
ATOM 777 C C . GLY A 1 100 ? 16.131 0.383 -5.081 1.00 78.81 100 GLY A C 1
ATOM 778 O O . GLY A 1 100 ? 15.097 1.024 -5.270 1.00 78.81 100 GLY A O 1
ATOM 779 N N . PHE A 1 101 ? 16.894 -0.059 -6.087 1.00 67.56 101 PHE A N 1
ATOM 780 C CA . PHE A 1 101 ? 16.664 0.319 -7.490 1.00 67.56 101 PHE A CA 1
ATOM 781 C C . PHE A 1 101 ? 15.471 -0.384 -8.150 1.00 67.56 101 PHE A C 1
ATOM 783 O O . PHE A 1 101 ? 14.808 0.232 -8.981 1.00 67.56 101 PHE A O 1
ATOM 790 N N . ASN A 1 102 ? 15.196 -1.643 -7.793 1.00 71.50 102 ASN A N 1
ATOM 791 C CA . ASN A 1 102 ? 14.240 -2.501 -8.502 1.00 71.50 102 ASN A CA 1
ATOM 792 C C . ASN A 1 102 ? 13.427 -3.388 -7.552 1.00 71.50 102 ASN A C 1
ATOM 794 O O . ASN A 1 102 ? 13.119 -4.514 -7.920 1.00 71.50 102 ASN A O 1
ATOM 798 N N . ASP A 1 103 ? 13.094 -2.921 -6.353 1.00 82.44 103 ASP A N 1
ATOM 799 C CA . ASP A 1 103 ? 12.24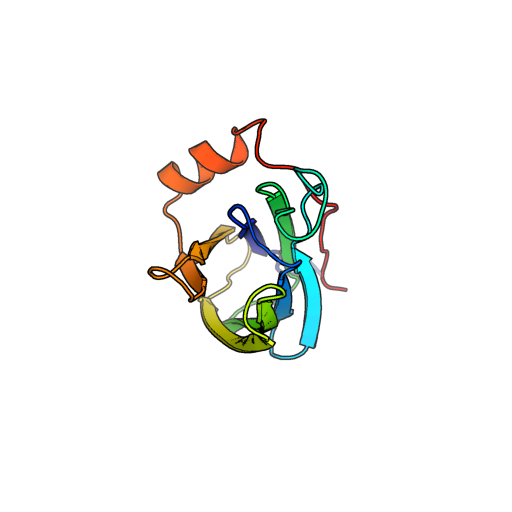3 -3.682 -5.434 1.00 82.44 103 ASP A CA 1
ATOM 800 C C . ASP A 1 103 ? 11.234 -2.758 -4.742 1.00 82.44 103 ASP A C 1
ATOM 802 O O . ASP A 1 103 ? 11.435 -1.539 -4.702 1.00 82.44 103 ASP A O 1
ATOM 806 N N . TYR A 1 104 ? 10.145 -3.321 -4.227 1.00 91.25 104 TYR A N 1
ATOM 807 C CA . TYR A 1 104 ? 9.127 -2.622 -3.448 1.00 91.25 104 TYR A CA 1
ATOM 808 C C . TYR A 1 104 ? 8.963 -3.303 -2.096 1.00 91.25 104 TYR A C 1
ATOM 810 O O . TYR A 1 104 ? 9.183 -4.496 -1.957 1.00 91.25 104 TYR A O 1
ATOM 818 N N . THR A 1 105 ? 8.585 -2.534 -1.082 1.00 95.00 105 THR A N 1
ATOM 819 C CA . THR A 1 105 ? 8.350 -3.063 0.258 1.00 95.00 105 THR A CA 1
ATOM 820 C C . THR A 1 105 ? 7.283 -2.263 0.983 1.00 95.00 105 THR A C 1
ATOM 822 O O . THR A 1 105 ? 7.089 -1.069 0.707 1.00 95.00 105 THR A O 1
ATOM 825 N N . PHE A 1 106 ? 6.619 -2.906 1.934 1.00 96.94 106 PHE A N 1
ATOM 826 C CA . PHE A 1 106 ? 5.806 -2.232 2.924 1.00 96.94 106 PHE A CA 1
ATOM 827 C C . PHE A 1 106 ? 6.672 -1.572 3.999 1.00 96.94 106 PHE A C 1
ATOM 829 O O . PHE A 1 106 ? 7.716 -2.060 4.428 1.00 96.94 106 PHE A O 1
ATOM 836 N N . LYS A 1 107 ? 6.204 -0.424 4.475 1.00 96.25 107 LYS A N 1
ATOM 837 C CA . LYS A 1 107 ? 6.695 0.226 5.684 1.00 96.25 107 LYS A CA 1
ATOM 838 C C . LYS A 1 107 ? 5.501 0.706 6.488 1.00 96.25 107 LYS A C 1
ATOM 840 O O . LYS A 1 107 ? 4.702 1.484 5.971 1.00 96.25 107 LYS A O 1
ATOM 845 N N . GLU A 1 108 ? 5.430 0.321 7.755 1.00 97.12 108 GLU A N 1
ATOM 846 C CA . GLU A 1 108 ? 4.539 0.981 8.704 1.00 97.12 108 GLU A CA 1
ATOM 847 C C . GLU A 1 108 ? 5.083 2.377 9.040 1.00 97.12 108 GLU A C 1
ATOM 849 O O . GLU A 1 108 ? 6.287 2.580 9.238 1.00 97.12 108 GLU A O 1
ATOM 854 N N . LEU A 1 109 ? 4.199 3.367 9.010 1.00 97.19 109 LEU A N 1
ATOM 855 C CA . LEU A 1 109 ? 4.522 4.768 9.224 1.00 97.19 109 LEU A CA 1
ATOM 856 C C . LEU A 1 109 ? 4.114 5.199 10.626 1.00 97.19 109 LEU A C 1
ATOM 858 O O . LEU A 1 109 ? 3.050 4.839 11.122 1.00 97.19 109 LEU A O 1
ATOM 862 N N . SER A 1 110 ? 4.911 6.091 11.207 1.00 96.56 110 SER A N 1
ATOM 863 C CA . SER A 1 110 ? 4.454 6.879 12.349 1.00 96.56 110 SER A CA 1
ATOM 864 C C . SER A 1 110 ? 3.334 7.844 11.936 1.00 96.56 110 SER A C 1
ATOM 866 O O . SER A 1 110 ? 3.293 8.316 10.795 1.00 96.56 110 SER A O 1
ATOM 868 N N . GLU A 1 111 ? 2.479 8.242 12.881 1.00 95.00 111 GLU A N 1
ATOM 869 C CA . GLU A 1 111 ? 1.438 9.256 12.639 1.00 95.00 111 GLU A CA 1
ATOM 870 C C . GLU A 1 111 ? 2.004 10.554 12.052 1.00 95.00 111 GLU A C 1
ATOM 872 O O . GLU A 1 111 ? 1.412 11.169 11.166 1.00 95.00 111 GLU A O 1
ATOM 877 N N . LYS A 1 112 ? 3.194 10.971 12.499 1.00 95.94 112 LYS A N 1
ATOM 878 C CA . LYS A 1 112 ? 3.867 12.174 11.994 1.00 95.94 112 LYS A CA 1
ATOM 879 C C . LYS A 1 112 ? 4.217 12.057 10.510 1.00 95.94 112 LYS A C 1
ATOM 881 O O . LYS A 1 112 ? 4.081 13.032 9.771 1.00 95.94 112 LYS A O 1
ATOM 886 N N . GLU A 1 113 ? 4.701 10.898 10.070 1.00 96.06 113 GLU A N 1
ATOM 887 C CA . GLU A 1 113 ? 4.987 10.637 8.656 1.00 96.06 113 GLU A CA 1
ATOM 888 C C . GLU A 1 113 ? 3.693 10.551 7.846 1.00 96.06 113 GLU A C 1
ATOM 890 O O . GLU A 1 113 ? 3.586 11.177 6.789 1.00 96.06 113 GLU A O 1
ATOM 895 N N . ALA A 1 114 ? 2.692 9.848 8.375 1.00 96.19 114 ALA A N 1
ATOM 896 C CA . ALA A 1 114 ? 1.394 9.702 7.740 1.00 96.19 114 ALA A CA 1
ATOM 897 C C . ALA A 1 114 ? 0.688 11.049 7.546 1.00 96.19 114 ALA A C 1
ATOM 899 O O . ALA A 1 114 ? 0.230 11.344 6.445 1.00 96.19 114 ALA A O 1
ATOM 900 N N . ASN A 1 115 ? 0.688 11.921 8.555 1.00 95.75 115 ASN A N 1
ATOM 901 C CA . ASN A 1 115 ? 0.082 13.252 8.485 1.00 95.75 115 ASN A CA 1
ATOM 902 C C . ASN A 1 115 ? 0.683 14.116 7.369 1.00 95.75 115 ASN A C 1
ATOM 904 O O . ASN A 1 115 ? -0.031 14.888 6.725 1.00 95.75 115 ASN A O 1
ATOM 908 N N . LYS A 1 116 ? 1.980 13.965 7.070 1.00 95.31 116 LYS A N 1
ATOM 909 C CA . LYS A 1 116 ? 2.595 14.645 5.919 1.00 95.31 116 LYS A CA 1
ATOM 910 C C . LYS A 1 116 ? 2.032 14.133 4.594 1.00 95.31 116 LYS A C 1
ATOM 912 O O . LYS A 1 116 ? 1.789 14.929 3.692 1.00 95.31 116 LYS A O 1
ATOM 917 N N . LEU A 1 117 ? 1.821 12.823 4.466 1.00 94.75 117 LEU A N 1
ATOM 918 C CA . LEU A 1 117 ? 1.283 12.206 3.250 1.00 94.75 117 LEU A CA 1
ATOM 919 C C . LEU A 1 117 ? -0.223 12.457 3.085 1.00 94.75 117 LEU A C 1
ATOM 921 O O . LEU A 1 117 ? -0.680 12.742 1.977 1.00 94.75 117 LEU A O 1
ATOM 925 N N . LEU A 1 118 ? -0.987 12.428 4.177 1.00 94.56 118 LEU A N 1
ATOM 926 C CA . LEU A 1 118 ? -2.415 12.745 4.192 1.00 94.56 118 LEU A CA 1
ATOM 927 C C . LEU A 1 118 ? -2.679 14.167 3.698 1.00 94.56 118 LEU A C 1
ATOM 929 O O . LEU A 1 118 ? -3.570 14.365 2.874 1.00 94.56 118 LEU A O 1
ATOM 933 N N . ASN A 1 119 ? -1.856 15.128 4.111 1.00 94.62 119 ASN A N 1
ATOM 934 C CA . ASN A 1 119 ? -1.980 16.527 3.697 1.00 94.62 119 ASN A CA 1
ATOM 935 C C . ASN A 1 119 ? -1.286 16.842 2.359 1.00 94.62 119 ASN A C 1
ATOM 937 O O . ASN A 1 119 ? -1.378 17.961 1.849 1.00 94.62 119 ASN A O 1
ATOM 941 N N . ASN A 1 120 ? -0.599 15.870 1.751 1.00 93.06 120 ASN A N 1
ATOM 942 C CA . ASN A 1 120 ? 0.091 16.078 0.485 1.00 93.06 120 ASN A CA 1
ATOM 943 C C . ASN A 1 120 ? -0.901 16.101 -0.689 1.00 93.06 120 ASN A C 1
ATOM 945 O O . ASN A 1 120 ? -1.414 15.062 -1.106 1.00 93.06 120 ASN A O 1
ATOM 949 N N . LYS A 1 121 ? -1.100 17.284 -1.284 1.00 89.62 121 LYS A N 1
ATOM 950 C CA . LYS A 1 121 ? -1.960 17.488 -2.466 1.00 89.62 121 LYS A CA 1
ATOM 951 C C . LYS A 1 121 ? -1.478 16.749 -3.721 1.00 89.62 121 LYS A C 1
ATOM 953 O O . LYS A 1 121 ? -2.270 16.513 -4.623 1.00 89.62 121 LYS A O 1
ATOM 958 N N . LYS A 1 122 ? -0.194 16.375 -3.793 1.00 89.12 122 LYS A N 1
ATOM 959 C CA . LYS A 1 122 ? 0.355 15.570 -4.900 1.00 89.12 122 LYS A CA 1
ATOM 960 C C . LYS A 1 122 ? 0.026 14.080 -4.770 1.00 89.12 122 LYS A C 1
ATOM 962 O O . LYS A 1 122 ? 0.268 13.337 -5.716 1.00 89.12 122 LYS A O 1
ATOM 967 N N . CYS A 1 123 ? -0.454 13.645 -3.604 1.00 92.12 123 CYS A N 1
ATOM 968 C CA . CYS A 1 123 ? -0.845 12.269 -3.341 1.00 92.12 123 CYS A CA 1
ATOM 969 C C . CYS A 1 123 ? -2.346 12.117 -3.613 1.00 92.12 123 CYS A C 1
ATOM 971 O O . CYS A 1 123 ? -3.179 12.589 -2.833 1.00 92.12 123 CYS A O 1
ATOM 973 N N . LEU A 1 124 ? -2.667 11.493 -4.747 1.00 94.88 124 LEU A N 1
ATOM 974 C CA . LEU A 1 124 ? -4.035 11.308 -5.224 1.00 94.88 124 LEU A CA 1
ATOM 975 C C . LEU A 1 124 ? -4.847 10.481 -4.223 1.00 94.88 124 LEU A C 1
ATOM 977 O O . LEU A 1 124 ? -4.430 9.386 -3.854 1.00 94.88 124 LEU A O 1
ATOM 981 N N . LEU A 1 125 ? -6.010 10.980 -3.809 1.00 96.25 125 LEU A N 1
ATOM 982 C CA . LEU A 1 125 ? -6.954 10.204 -3.010 1.00 96.25 125 LEU A CA 1
ATOM 983 C C . LEU A 1 125 ? -7.745 9.262 -3.924 1.00 96.25 125 LEU A C 1
ATOM 985 O O . LEU A 1 125 ? -8.455 9.720 -4.817 1.00 96.25 125 LEU A O 1
ATOM 989 N N . LEU A 1 126 ? -7.618 7.960 -3.691 1.00 96.81 126 LEU A N 1
ATOM 990 C CA . LEU A 1 126 ? -8.419 6.928 -4.342 1.00 96.81 126 LEU A CA 1
ATOM 991 C C . LEU A 1 126 ? -9.745 6.722 -3.588 1.00 96.81 126 LEU A C 1
ATOM 993 O O . LEU A 1 126 ? -9.813 7.056 -2.400 1.00 96.81 126 LEU A O 1
ATOM 997 N N . PRO A 1 127 ? -10.780 6.142 -4.234 1.00 96.50 127 PRO A N 1
ATOM 998 C CA . PRO A 1 127 ? -12.024 5.769 -3.559 1.00 96.50 127 PRO A CA 1
ATOM 999 C C . PRO A 1 127 ? -11.757 4.934 -2.305 1.00 96.50 127 PRO A C 1
ATOM 1001 O O . PRO A 1 127 ? -10.776 4.196 -2.260 1.00 96.50 127 PRO A O 1
ATOM 1004 N N . GLU A 1 128 ? -12.607 5.022 -1.289 1.00 95.44 128 GLU A N 1
ATOM 1005 C CA . GLU A 1 128 ? -12.461 4.206 -0.079 1.00 95.44 128 GLU A CA 1
ATOM 1006 C C . GLU A 1 128 ? -12.594 2.706 -0.409 1.00 95.44 128 GLU A C 1
ATOM 1008 O O . GLU A 1 128 ? -13.297 2.325 -1.344 1.00 95.44 128 GLU A O 1
ATOM 1013 N N . TYR A 1 129 ? -11.873 1.851 0.316 1.00 94.94 129 TYR A N 1
ATOM 1014 C CA . TYR A 1 129 ? -12.172 0.420 0.382 1.00 94.94 129 TYR A CA 1
ATOM 1015 C C . TYR A 1 129 ? -12.902 0.152 1.697 1.00 94.94 129 TYR A C 1
ATOM 1017 O O . TYR A 1 129 ? -12.374 0.472 2.759 1.00 94.94 129 TYR A O 1
ATOM 1025 N N . ALA A 1 130 ? -14.095 -0.425 1.631 1.00 91.50 130 ALA A N 1
ATOM 1026 C CA . ALA A 1 130 ? -14.825 -0.884 2.803 1.00 91.50 130 ALA A CA 1
ATOM 1027 C C . ALA A 1 130 ? -14.980 -2.397 2.686 1.00 91.50 130 ALA A C 1
ATOM 1029 O O . ALA A 1 130 ? -15.575 -2.878 1.720 1.00 91.50 130 ALA A O 1
ATOM 1030 N N . GLN A 1 131 ? -14.414 -3.132 3.641 1.00 83.19 131 GLN A N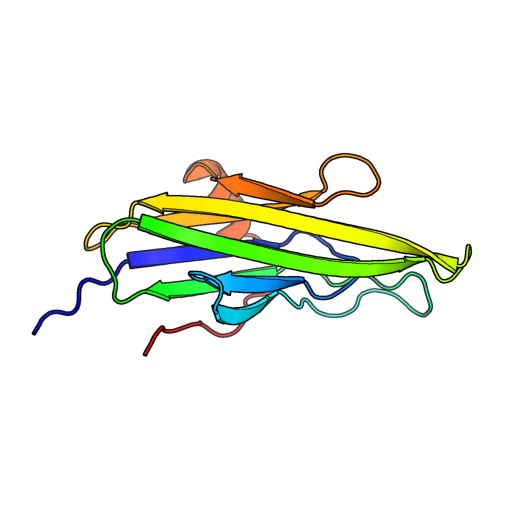 1
ATOM 1031 C CA . GLN A 1 131 ? -14.615 -4.572 3.712 1.00 83.19 131 GLN A CA 1
ATOM 1032 C C . GLN A 1 131 ? -16.091 -4.833 4.030 1.00 83.19 131 GLN A C 1
ATOM 1034 O O . GLN A 1 131 ? -16.614 -4.270 4.995 1.00 83.19 131 GLN A O 1
ATOM 1039 N N . GLN A 1 132 ? -16.756 -5.619 3.182 1.00 66.50 132 GLN A N 1
ATOM 1040 C CA . GLN A 1 132 ? -18.139 -6.046 3.404 1.00 66.50 132 GLN A CA 1
ATOM 1041 C C . GLN A 1 132 ? -18.221 -7.065 4.537 1.00 66.50 132 GLN A C 1
ATOM 1043 O O . GLN A 1 132 ? -17.273 -7.872 4.675 1.00 66.50 132 GLN A O 1
#

Foldseek 3Di:
DPQQKEKEKEKEAKALDWWFKDKPNHTFDTRFADWDDDPLRTIHFIAMEIEIESDAAKIKIKTWDWDQNPVPRDIAIEIEMDIDGDDRHHYWYKYWDDDPDRYTYIDTDDPVVVVVQVPDPRHHYDYYGYDD